Protein AF-A0A8H9K526-F1 (afdb_monomer)

Organism: Vibrio vulnificus (NCBI:txid672)

Sequence (131 aa):
MNNITSVAAFFREANGKQVQREAIGMVTLENWETHVEQTKKEVIETHGVSENDFSFDEFGNLTIGSSVLHKPVTKRIEVGLMEVASKRFWFTNNNPDGPNGGSDMSGLRVEDNKLIVECYGAGQFEYSIIH

Mean predicted aligned error: 10.58 Å

Foldseek 3Di:
DPDDFWPVSLCVQQAQAKKKKKKAQDDQPPPVVVVLVVVLVVCCVPPVDDPVQWDADPQRFIDGPPGGDGGGDDIDIFMFHWHDDPFKIWTDTPPPPDDTDMDGPPPWGDDPQWIWADDPRRMIMTIHGDD

pLDDT: mean 82.41, std 12.4, range [46.28, 95.81]

Nearest PDB structures (foldseek):
  2bol-assembly1_B  TM=2.534E-01  e=1.299E+00  Taenia saginata
  6m78-assembly1_A  TM=2.220E-01  e=9.289E+00  Sesbania mosaic virus

Secondary structure (DSSP, 8-state):
-----SHHHHHHHHTTEEEEEEEESS---TTHHHHHHHHHHHHHHHH---GGGEEE-TT--EEETTEEEE---S--EEEEEEEEETTEEEEEESSTTSPPEEEESTT-EEETTEEEEE-STT-EEEEEE--

Radius of gyration: 18.5 Å; Cα contacts (8 Å, |Δi|>4): 233; chains: 1; bounding box: 45×27×52 Å

Solvent-accessible surface area (backbone atoms only — not comparable to full-atom values): 7523 Å² total; per-residue (Å²): 132,83,87,43,81,38,56,70,55,46,50,69,70,35,45,82,32,58,29,36,39,33,40,40,63,45,69,40,56,95,49,50,68,60,50,52,53,50,48,52,50,52,47,31,75,74,69,70,55,59,80,84,52,53,48,66,51,100,77,56,24,39,24,47,85,93,43,78,78,45,68,65,41,68,70,51,77,45,52,20,42,28,42,72,53,100,62,35,39,39,39,44,39,70,49,87,90,46,80,62,51,66,48,65,63,74,92,56,42,48,56,97,58,20,44,39,41,82,48,82,80,78,9,30,40,39,33,36,75,67,130

Structure (mmCIF, N/CA/C/O backbone):
data_AF-A0A8H9K526-F1
#
_entry.id   AF-A0A8H9K526-F1
#
loop_
_atom_site.group_PDB
_atom_site.id
_atom_site.type_symbol
_atom_site.label_atom_id
_atom_site.label_alt_id
_atom_site.label_comp_id
_atom_site.label_asym_id
_atom_site.label_entity_id
_atom_site.label_seq_id
_atom_site.pdbx_PDB_ins_code
_atom_site.Cartn_x
_atom_site.Cartn_y
_atom_site.Cartn_z
_atom_site.occupancy
_atom_site.B_iso_or_equiv
_atom_site.auth_seq_id
_atom_site.auth_comp_id
_atom_site.auth_asym_id
_atom_site.auth_atom_id
_atom_site.pdbx_PDB_model_num
ATOM 1 N N . MET A 1 1 ? 2.391 -6.838 -24.345 1.00 60.16 1 MET A N 1
ATOM 2 C CA . MET A 1 1 ? 3.360 -6.440 -23.304 1.00 60.16 1 MET A CA 1
ATOM 3 C C . MET A 1 1 ? 4.593 -7.305 -23.458 1.00 60.16 1 MET A C 1
ATOM 5 O O . MET A 1 1 ? 4.438 -8.491 -23.735 1.00 60.16 1 MET A O 1
ATOM 9 N N . ASN A 1 2 ? 5.788 -6.725 -23.345 1.00 66.75 2 ASN A N 1
ATOM 10 C CA . ASN A 1 2 ? 7.003 -7.529 -23.227 1.00 66.75 2 ASN A CA 1
ATOM 11 C C . ASN A 1 2 ? 6.986 -8.216 -21.862 1.00 66.75 2 ASN A C 1
ATOM 13 O O . ASN A 1 2 ? 6.600 -7.596 -20.879 1.00 66.75 2 ASN A O 1
ATOM 17 N N . ASN A 1 3 ? 7.376 -9.487 -21.812 1.00 84.25 3 ASN A N 1
ATOM 18 C CA . ASN A 1 3 ? 7.388 -10.231 -20.561 1.00 84.25 3 ASN A CA 1
ATOM 19 C C . ASN A 1 3 ? 8.590 -9.769 -19.713 1.00 84.25 3 ASN A C 1
ATOM 21 O O . ASN A 1 3 ? 9.741 -10.012 -20.085 1.00 84.25 3 ASN A O 1
ATOM 25 N N . ILE A 1 4 ? 8.337 -9.073 -18.609 1.00 89.00 4 ILE A N 1
ATOM 26 C CA . ILE A 1 4 ? 9.341 -8.622 -17.646 1.00 89.00 4 ILE A CA 1
ATOM 27 C C . ILE A 1 4 ? 9.635 -9.787 -16.707 1.00 89.00 4 ILE A C 1
ATOM 29 O O . ILE A 1 4 ? 8.808 -10.178 -15.892 1.00 89.00 4 ILE A O 1
ATOM 33 N N . THR A 1 5 ? 10.837 -10.346 -16.822 1.00 87.62 5 THR A N 1
ATOM 34 C CA . THR A 1 5 ? 11.239 -11.567 -16.103 1.00 87.62 5 THR A CA 1
ATOM 35 C C . THR A 1 5 ? 12.312 -11.330 -15.041 1.00 87.62 5 THR A C 1
ATOM 37 O O . THR A 1 5 ? 12.791 -12.276 -14.423 1.00 87.62 5 THR A O 1
ATOM 40 N N . SER A 1 6 ? 12.732 -10.079 -14.819 1.00 93.31 6 SER A N 1
ATOM 41 C CA . SER A 1 6 ? 13.731 -9.747 -13.797 1.00 93.31 6 SER A CA 1
ATOM 42 C C . SER A 1 6 ? 13.518 -8.360 -13.197 1.00 93.31 6 SER A C 1
ATOM 44 O O . SER A 1 6 ? 13.056 -7.442 -13.875 1.00 93.31 6 SER A O 1
ATOM 46 N N . VAL A 1 7 ? 13.946 -8.190 -11.943 1.00 92.75 7 VAL A N 1
ATOM 47 C CA . VAL A 1 7 ? 13.917 -6.908 -11.215 1.00 92.75 7 VAL A CA 1
ATOM 48 C C . VAL A 1 7 ? 14.683 -5.815 -11.972 1.00 92.75 7 VAL A C 1
ATOM 50 O O . VAL A 1 7 ? 14.217 -4.685 -12.089 1.00 92.75 7 VAL A O 1
ATOM 53 N N . ALA A 1 8 ? 15.836 -6.153 -12.557 1.00 92.62 8 ALA A N 1
ATOM 54 C CA . ALA A 1 8 ? 16.631 -5.206 -13.338 1.00 92.62 8 ALA A CA 1
ATOM 55 C C . ALA A 1 8 ? 15.916 -4.745 -14.620 1.00 92.62 8 ALA A C 1
ATOM 57 O O . ALA A 1 8 ? 16.047 -3.584 -15.011 1.00 92.62 8 ALA A O 1
ATOM 58 N N . ALA A 1 9 ? 15.172 -5.639 -15.282 1.00 93.62 9 ALA A N 1
ATOM 59 C CA . ALA A 1 9 ? 14.357 -5.278 -16.439 1.00 93.62 9 ALA A CA 1
ATOM 60 C C . ALA A 1 9 ? 13.191 -4.371 -16.028 1.00 93.62 9 ALA A C 1
ATOM 62 O O . ALA A 1 9 ? 12.996 -3.335 -16.660 1.00 93.62 9 ALA A O 1
ATOM 63 N N . PHE A 1 10 ? 12.506 -4.703 -14.927 1.00 95.31 10 PHE A N 1
ATOM 64 C CA . PHE A 1 10 ? 11.430 -3.878 -14.381 1.00 95.31 10 PHE A CA 1
ATOM 65 C C . PHE A 1 10 ? 11.909 -2.449 -14.108 1.00 95.31 10 PHE A C 1
ATOM 67 O O . PHE A 1 10 ? 11.356 -1.493 -14.645 1.00 95.31 10 PHE A O 1
ATOM 74 N N . PHE A 1 11 ? 12.992 -2.287 -13.340 1.00 94.81 11 PHE A N 1
ATOM 75 C CA . PHE A 1 11 ? 13.502 -0.958 -12.999 1.00 94.81 11 PHE A CA 1
ATOM 76 C C . PHE A 1 11 ? 13.993 -0.169 -14.210 1.00 94.81 11 PHE A C 1
ATOM 78 O O . PHE A 1 11 ? 13.800 1.042 -14.259 1.00 94.81 11 PHE A O 1
ATOM 85 N N . ARG A 1 12 ? 14.591 -0.825 -15.211 1.00 93.50 12 ARG A N 1
ATOM 86 C CA . ARG A 1 12 ? 14.989 -0.150 -16.455 1.00 93.50 12 ARG A CA 1
ATOM 87 C C . ARG A 1 12 ? 13.787 0.441 -17.184 1.00 93.50 12 ARG A C 1
ATOM 89 O O . ARG A 1 12 ? 13.904 1.503 -17.786 1.00 93.50 12 ARG A O 1
ATOM 96 N N . GLU A 1 13 ? 12.659 -0.257 -17.153 1.00 93.81 13 GLU A N 1
ATOM 97 C CA . GLU A 1 13 ? 11.449 0.177 -17.836 1.00 93.81 13 GLU A CA 1
ATOM 98 C C . GLU A 1 13 ? 10.650 1.207 -17.032 1.00 93.81 13 GLU A C 1
ATOM 100 O O . GLU A 1 13 ? 10.102 2.130 -17.637 1.00 93.81 13 GLU A O 1
ATOM 105 N N . ALA A 1 14 ? 10.618 1.072 -15.705 1.00 94.00 14 ALA A N 1
ATOM 106 C CA . ALA A 1 14 ? 9.855 1.915 -14.789 1.00 94.00 14 ALA A CA 1
ATOM 107 C C . ALA A 1 14 ? 10.551 3.234 -14.410 1.00 94.00 14 ALA A C 1
ATOM 109 O O . ALA A 1 14 ? 9.872 4.189 -14.038 1.00 94.00 14 ALA A O 1
ATOM 110 N N . ASN A 1 15 ? 11.885 3.307 -14.480 1.00 95.56 15 ASN A N 1
ATOM 111 C CA . ASN A 1 15 ? 12.627 4.480 -14.017 1.00 95.56 15 ASN A CA 1
ATOM 112 C C . ASN A 1 15 ? 12.220 5.762 -14.761 1.00 95.56 15 ASN A C 1
ATOM 114 O O . ASN A 1 15 ? 12.301 5.831 -15.989 1.00 95.56 15 ASN A O 1
ATOM 118 N N . GLY A 1 16 ? 11.828 6.785 -14.002 1.00 93.69 16 GLY A N 1
ATOM 119 C CA . GLY A 1 16 ? 11.373 8.071 -14.522 1.00 93.69 16 GLY A CA 1
ATOM 120 C C . GLY A 1 16 ? 9.964 8.037 -15.118 1.00 93.69 16 GLY A C 1
ATOM 121 O O . GLY A 1 16 ? 9.587 8.976 -15.817 1.00 93.69 16 GLY A O 1
ATOM 122 N N . LYS A 1 17 ? 9.186 6.973 -14.877 1.00 94.38 17 LYS A N 1
ATOM 123 C CA . LYS A 1 17 ? 7.818 6.819 -15.388 1.00 94.38 17 LYS A CA 1
ATOM 124 C C . LYS A 1 17 ? 6.798 6.675 -14.271 1.00 94.38 17 LYS A C 1
ATOM 126 O O . LYS A 1 17 ? 7.127 6.362 -13.127 1.00 94.38 17 LYS A O 1
ATOM 131 N N . GLN A 1 18 ? 5.538 6.883 -14.645 1.00 94.88 18 GLN A N 1
ATOM 132 C CA . GLN A 1 18 ? 4.416 6.559 -13.783 1.00 94.88 18 GLN A CA 1
ATOM 133 C C . GLN A 1 18 ? 4.214 5.047 -13.712 1.00 94.88 18 GLN A C 1
ATOM 135 O O . GLN A 1 18 ? 4.200 4.347 -14.726 1.00 94.88 18 GLN A O 1
ATOM 140 N N . VAL A 1 19 ? 4.040 4.560 -12.491 1.00 95.00 19 VAL A N 1
ATOM 141 C CA . VAL A 1 19 ? 3.707 3.175 -12.182 1.00 95.00 19 VAL A CA 1
ATOM 142 C C . VAL A 1 19 ? 2.489 3.147 -11.274 1.00 95.00 19 VAL A C 1
ATOM 144 O O . VAL A 1 19 ? 2.235 4.083 -10.513 1.00 95.00 19 VAL A O 1
ATOM 147 N N . GLN A 1 20 ? 1.745 2.054 -11.349 1.00 94.44 20 GLN A N 1
ATOM 148 C CA . GLN A 1 20 ? 0.695 1.739 -10.399 1.00 94.44 20 GLN A CA 1
ATOM 149 C C . GLN A 1 20 ? 1.300 0.934 -9.248 1.00 94.44 20 GLN A C 1
ATOM 151 O O . GLN A 1 20 ? 2.008 -0.036 -9.502 1.00 94.44 20 GLN A O 1
ATOM 156 N N . ARG A 1 21 ? 1.003 1.299 -8.002 1.00 91.62 21 ARG A N 1
ATOM 157 C CA . ARG A 1 21 ? 1.323 0.536 -6.793 1.00 91.62 21 ARG A CA 1
ATOM 158 C C . ARG A 1 21 ? 0.036 0.015 -6.167 1.00 91.62 21 ARG A C 1
ATOM 160 O O . ARG A 1 21 ? -0.886 0.789 -5.939 1.00 91.62 21 ARG A O 1
ATOM 167 N N . GLU A 1 22 ? -0.014 -1.274 -5.863 1.00 88.12 22 GLU A N 1
ATOM 168 C CA . GLU A 1 22 ? -1.117 -1.916 -5.149 1.00 88.12 22 GLU A CA 1
ATOM 169 C C . GLU A 1 22 ? -0.627 -2.474 -3.807 1.00 88.12 22 GLU A C 1
ATOM 171 O O . GLU A 1 22 ? 0.383 -3.171 -3.758 1.00 88.12 22 GLU A O 1
ATOM 176 N N . ALA A 1 23 ? -1.327 -2.175 -2.711 1.00 81.31 23 ALA A N 1
ATOM 177 C CA . ALA A 1 23 ? -1.065 -2.778 -1.401 1.00 81.31 23 ALA A CA 1
ATOM 178 C C . ALA A 1 23 ? -1.903 -4.058 -1.210 1.00 81.31 23 ALA A C 1
ATOM 180 O O . ALA A 1 23 ? -3.127 -3.982 -1.086 1.00 81.31 23 ALA A O 1
ATOM 181 N N . ILE A 1 24 ? -1.259 -5.227 -1.152 1.00 76.81 24 ILE A N 1
ATOM 182 C CA . ILE A 1 24 ? -1.886 -6.554 -1.013 1.00 76.81 24 ILE A CA 1
ATOM 183 C C . ILE A 1 24 ? -1.543 -7.155 0.346 1.00 76.81 24 ILE A C 1
ATOM 185 O O . ILE A 1 24 ? -0.409 -7.041 0.792 1.00 76.81 24 ILE A O 1
ATOM 189 N N . GLY A 1 25 ? -2.500 -7.796 1.025 1.00 59.09 25 GLY A N 1
ATOM 190 C CA . GLY A 1 25 ? -2.244 -8.532 2.277 1.00 59.09 25 GLY A CA 1
ATOM 191 C C . GLY A 1 25 ? -1.765 -7.678 3.461 1.00 59.09 25 GLY A C 1
ATOM 192 O O . GLY A 1 25 ? -1.595 -8.186 4.561 1.00 59.09 25 GLY A O 1
ATOM 193 N N . MET A 1 26 ? -1.556 -6.374 3.265 1.00 62.72 26 MET A N 1
ATOM 194 C CA . MET A 1 26 ? -1.345 -5.416 4.343 1.00 62.72 26 MET A CA 1
ATOM 195 C C . MET A 1 26 ? -2.622 -5.340 5.176 1.00 62.72 26 MET A C 1
ATOM 197 O O . MET A 1 26 ? -3.703 -5.296 4.590 1.00 62.72 26 MET A O 1
ATOM 201 N N . VAL A 1 27 ? -2.479 -5.366 6.509 1.00 52.81 27 VAL A N 1
ATOM 202 C CA . VAL A 1 27 ? -3.546 -5.618 7.500 1.00 52.81 27 VAL A CA 1
ATOM 203 C C . VAL A 1 27 ? -4.828 -4.853 7.209 1.00 52.81 27 VAL A C 1
ATOM 205 O O . VAL A 1 27 ? -5.066 -3.752 7.688 1.00 52.81 27 VAL A O 1
ATOM 208 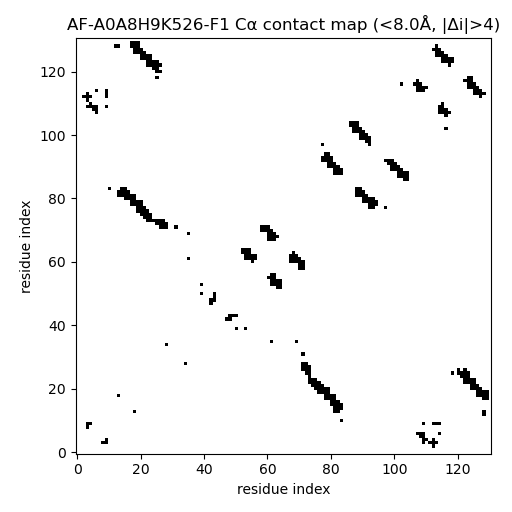N N . THR A 1 28 ? -5.673 -5.519 6.442 1.00 50.47 28 THR A N 1
ATOM 209 C CA . THR A 1 28 ? -7.118 -5.514 6.546 1.00 50.47 28 THR A CA 1
ATOM 210 C C . THR A 1 28 ? -7.375 -6.190 7.876 1.00 50.47 28 THR A C 1
ATOM 212 O O . THR A 1 28 ? -6.971 -7.336 8.059 1.00 50.47 28 THR A O 1
ATOM 215 N N . LEU A 1 29 ? -7.975 -5.513 8.849 1.00 57.16 29 LEU A N 1
ATOM 216 C CA . LEU A 1 29 ? -8.536 -6.269 9.963 1.00 57.16 29 LEU A CA 1
ATOM 217 C C . LEU A 1 29 ? -9.586 -7.182 9.317 1.00 57.16 29 LEU A C 1
ATOM 219 O O . LEU A 1 29 ? -10.529 -6.669 8.722 1.00 57.16 29 LEU A O 1
ATOM 223 N N . GLU A 1 30 ? -9.395 -8.506 9.348 1.00 46.28 30 GLU A N 1
ATOM 224 C CA . GLU A 1 30 ? -10.266 -9.496 8.675 1.00 46.28 30 GLU A CA 1
ATOM 225 C C . GLU A 1 30 ? -11.745 -9.373 9.075 1.00 46.28 30 GLU A C 1
ATOM 227 O O . GLU A 1 30 ? -12.617 -9.916 8.410 1.00 46.28 30 GLU A O 1
ATOM 232 N N . ASN A 1 31 ? -12.040 -8.590 10.111 1.00 65.12 31 ASN A N 1
ATOM 233 C CA . ASN A 1 31 ? -13.375 -8.182 10.502 1.00 65.12 31 ASN A CA 1
ATOM 234 C C . ASN A 1 31 ? -13.416 -6.668 10.7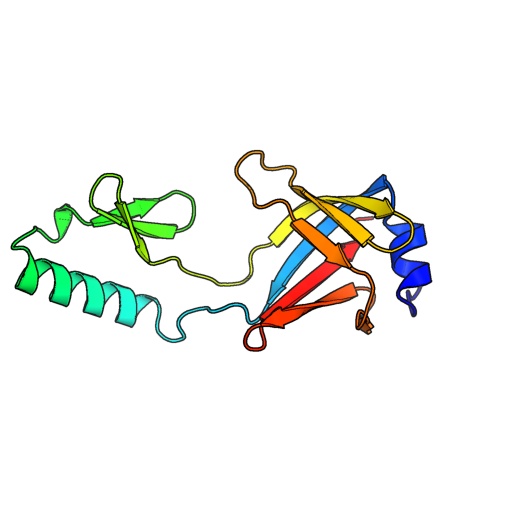52 1.00 65.12 31 ASN A C 1
ATOM 236 O O . ASN A 1 31 ? -13.766 -6.246 11.848 1.00 65.12 31 ASN A O 1
ATOM 240 N N . TRP A 1 32 ? -12.986 -5.844 9.787 1.00 73.94 32 TRP A N 1
ATOM 241 C CA . TRP A 1 32 ? -12.905 -4.382 9.933 1.00 73.94 32 TRP A CA 1
ATOM 242 C C . TRP A 1 32 ? -14.189 -3.790 10.514 1.00 73.94 32 TRP A C 1
ATOM 244 O O . TRP A 1 32 ? -14.129 -3.048 11.486 1.00 73.94 32 TRP A O 1
ATOM 254 N N . GLU A 1 33 ? -15.342 -4.197 9.985 1.00 76.62 33 GLU A N 1
ATOM 255 C CA . GLU A 1 33 ? -16.649 -3.787 10.499 1.00 76.62 33 GLU A CA 1
ATOM 256 C C . GLU A 1 33 ? -16.848 -4.226 11.955 1.00 76.62 33 GLU A C 1
ATOM 258 O O . GLU A 1 33 ? -17.166 -3.406 12.807 1.00 76.62 33 GLU A O 1
ATOM 263 N N . THR A 1 34 ? -16.574 -5.489 12.292 1.00 79.38 34 THR A N 1
ATOM 264 C CA . THR A 1 34 ? -16.664 -5.975 13.680 1.00 79.38 34 THR A CA 1
ATOM 265 C C . THR A 1 34 ? -15.701 -5.249 14.616 1.00 79.38 34 THR A C 1
ATOM 267 O O . THR A 1 34 ? -16.048 -5.000 15.764 1.00 79.38 34 THR A O 1
ATOM 270 N N . HIS A 1 35 ? -14.506 -4.893 14.147 1.00 78.44 35 HIS A N 1
ATOM 271 C CA . HIS A 1 35 ? -13.514 -4.181 14.943 1.00 78.44 35 HIS A CA 1
ATOM 272 C C . HIS A 1 35 ? -13.924 -2.726 15.159 1.00 78.44 35 HIS A C 1
ATOM 274 O O . HIS A 1 35 ? -13.830 -2.236 16.274 1.00 78.44 35 HIS A O 1
ATOM 280 N N . VAL A 1 36 ? -14.458 -2.063 14.129 1.00 83.62 36 VAL A N 1
ATOM 281 C CA . VAL A 1 36 ? -15.078 -0.738 14.252 1.00 83.62 36 VAL A CA 1
ATOM 282 C C . VAL A 1 36 ? -16.191 -0.768 15.297 1.00 83.62 36 VAL A C 1
ATOM 284 O O . VAL A 1 36 ? -16.194 0.066 16.199 1.00 83.62 36 VAL A O 1
ATOM 287 N N . GLU A 1 37 ? -17.108 -1.731 15.208 1.00 88.19 37 GLU A N 1
ATOM 288 C CA . GLU A 1 37 ? -18.240 -1.832 16.134 1.00 88.19 37 GLU A CA 1
ATOM 289 C C . GLU A 1 37 ? -17.796 -2.172 17.564 1.00 88.19 37 GLU A C 1
ATOM 291 O O . GLU A 1 37 ? -18.285 -1.579 18.528 1.00 88.19 37 GLU A O 1
ATOM 296 N N . GLN A 1 38 ? -16.816 -3.065 17.722 1.00 84.81 38 GLN A N 1
ATOM 297 C CA . GLN A 1 38 ? -16.234 -3.372 19.026 1.00 84.81 38 GLN A CA 1
ATOM 298 C C . GLN A 1 38 ? -15.539 -2.148 19.634 1.00 84.81 38 GLN A C 1
ATOM 300 O O . GLN A 1 38 ? -15.782 -1.831 20.797 1.00 84.81 38 GLN A O 1
ATOM 305 N N . THR A 1 39 ? -14.743 -1.416 18.854 1.00 85.12 39 THR A N 1
ATOM 306 C CA . THR A 1 39 ? -14.071 -0.204 19.330 1.00 85.12 39 THR A CA 1
ATOM 307 C C . THR A 1 39 ? -15.062 0.877 19.719 1.00 85.12 39 THR A C 1
ATOM 309 O O . THR A 1 39 ? -14.902 1.482 20.777 1.00 85.12 39 THR A O 1
ATOM 312 N N . LYS A 1 40 ? -16.094 1.132 18.902 1.00 89.38 40 LYS A N 1
ATOM 313 C CA . LYS A 1 40 ? -17.146 2.094 19.259 1.00 89.38 40 LYS A CA 1
ATOM 314 C C . LYS A 1 40 ? -17.736 1.748 20.620 1.00 89.38 40 LYS A C 1
ATOM 316 O O . LYS A 1 40 ? -17.792 2.608 21.494 1.00 89.38 40 LYS A O 1
ATOM 321 N N . LYS A 1 41 ? -18.103 0.477 20.821 1.00 91.62 41 LYS A N 1
ATOM 322 C CA . LYS A 1 41 ? -18.650 -0.013 22.086 1.00 91.62 41 LYS A CA 1
ATOM 323 C C . LYS A 1 41 ? -17.688 0.215 23.256 1.00 91.62 41 LYS A C 1
ATOM 325 O O . LYS A 1 41 ? -18.085 0.819 24.247 1.00 91.62 41 LYS A O 1
ATOM 330 N N . GLU A 1 42 ? -16.433 -0.209 23.132 1.00 87.50 42 GLU A N 1
ATOM 331 C CA . GLU A 1 42 ? -15.422 -0.064 24.189 1.00 87.50 42 GLU A CA 1
ATOM 332 C C . GLU A 1 42 ? -15.157 1.408 24.544 1.00 87.50 42 GLU A C 1
ATOM 334 O O . GLU A 1 42 ? -15.055 1.761 25.720 1.00 87.50 42 GLU A O 1
ATOM 339 N N . VAL A 1 43 ? -15.086 2.290 23.545 1.00 84.56 43 VAL A N 1
ATOM 340 C CA . VAL A 1 43 ? -14.830 3.724 23.741 1.00 84.56 43 VAL A CA 1
ATOM 341 C C . VAL A 1 43 ? -16.039 4.427 24.365 1.00 84.56 43 VAL A C 1
ATOM 343 O O . VAL A 1 43 ? -15.855 5.240 25.271 1.00 84.56 43 VAL A O 1
ATOM 346 N N . ILE A 1 44 ? -17.267 4.095 23.953 1.00 91.69 44 ILE A N 1
ATOM 347 C CA . ILE A 1 44 ? -18.499 4.593 24.590 1.00 91.69 44 ILE A CA 1
ATOM 348 C C . ILE A 1 44 ? -18.548 4.149 26.058 1.00 91.69 44 ILE A C 1
ATOM 350 O O . ILE A 1 44 ? -18.762 4.978 26.942 1.00 91.69 44 ILE A O 1
ATOM 354 N N . GLU A 1 45 ? -18.294 2.865 26.334 1.00 91.44 45 GLU A N 1
ATOM 355 C CA . GLU A 1 45 ? -18.307 2.306 27.694 1.00 91.44 45 GLU A CA 1
ATOM 356 C C . GLU A 1 45 ? -17.213 2.912 28.590 1.00 91.44 45 GLU A C 1
ATOM 358 O O . GLU A 1 45 ? -17.452 3.162 29.772 1.00 91.44 45 GLU A O 1
ATOM 363 N N . THR A 1 46 ? -16.029 3.188 28.037 1.00 87.75 46 THR A N 1
ATOM 364 C CA . THR A 1 46 ? -14.869 3.676 28.805 1.00 87.75 46 THR A CA 1
ATOM 365 C C . THR A 1 46 ? -14.866 5.194 28.988 1.00 87.75 46 THR A C 1
ATOM 367 O O . THR A 1 46 ? -14.470 5.691 30.043 1.00 87.75 46 THR A O 1
ATOM 370 N N . HIS A 1 47 ? -15.283 5.946 27.968 1.00 86.62 47 HIS A N 1
ATOM 371 C CA . HIS A 1 47 ? -15.127 7.403 27.918 1.00 86.62 47 HIS A CA 1
ATOM 372 C C . HIS A 1 47 ? -16.451 8.173 27.936 1.00 86.62 47 HIS A C 1
ATOM 374 O O . HIS A 1 47 ? -16.426 9.399 28.034 1.00 86.62 47 HIS A O 1
ATOM 380 N N . GLY A 1 48 ? -17.598 7.489 27.868 1.00 88.44 48 GLY A N 1
ATOM 381 C CA . GLY A 1 48 ? -18.919 8.120 27.934 1.00 88.44 48 GLY A CA 1
ATOM 382 C C . GLY A 1 48 ? -19.240 9.025 26.742 1.00 88.44 48 GLY A C 1
ATOM 383 O O . GLY A 1 48 ? -20.054 9.938 26.874 1.00 88.44 48 GLY A O 1
ATOM 384 N N . VAL A 1 49 ? -18.578 8.809 25.603 1.00 90.00 49 VAL A N 1
ATOM 385 C CA . VAL A 1 49 ? -18.847 9.527 24.347 1.00 90.00 49 VAL A CA 1
ATOM 386 C C . VAL A 1 49 ? -20.090 8.965 23.650 1.00 90.00 49 VAL A C 1
ATOM 388 O O . VAL A 1 49 ? -20.561 7.877 23.983 1.00 90.00 49 VAL A O 1
ATOM 391 N N . SER A 1 50 ? -20.637 9.705 22.689 1.00 90.94 50 SER A N 1
ATOM 392 C CA . SER A 1 50 ? -21.793 9.299 21.890 1.00 90.94 50 SER A CA 1
ATOM 393 C C . SER A 1 50 ? -21.367 8.557 20.625 1.00 90.94 50 SER A C 1
ATOM 395 O O . SER A 1 50 ? -20.317 8.825 20.048 1.00 90.94 50 SER A O 1
ATOM 397 N N . GLU A 1 51 ? -22.231 7.678 20.117 1.00 89.50 51 GLU A N 1
ATOM 398 C CA . GLU A 1 51 ? -22.023 7.035 18.814 1.00 89.50 51 GLU A CA 1
ATOM 399 C C . GLU A 1 51 ? -21.944 8.055 17.659 1.00 89.50 51 GLU A C 1
ATOM 401 O O . GLU A 1 51 ? -21.235 7.838 16.679 1.00 89.50 51 GLU A O 1
ATOM 406 N N . ASN A 1 52 ? -22.594 9.214 17.805 1.00 91.31 52 ASN A N 1
ATOM 407 C CA . ASN A 1 52 ? -22.535 10.301 16.822 1.00 91.31 52 ASN A CA 1
ATOM 408 C C . ASN A 1 52 ? -21.189 11.048 16.801 1.00 91.31 52 ASN A C 1
ATOM 410 O O . ASN A 1 52 ? -20.971 11.862 15.906 1.00 91.31 52 ASN A O 1
ATOM 414 N N . ASP A 1 53 ? -20.310 10.807 17.778 1.00 90.12 53 ASP A N 1
ATOM 415 C CA . ASP A 1 53 ? -18.987 11.439 17.833 1.00 90.12 53 ASP A CA 1
ATOM 416 C C . ASP A 1 53 ? -17.969 10.726 16.926 1.00 90.12 53 ASP A C 1
ATOM 418 O O . ASP A 1 53 ? -16.896 11.269 16.646 1.00 90.12 53 ASP A O 1
ATOM 422 N N . PHE A 1 54 ? -18.301 9.520 16.452 1.00 90.94 54 PHE A N 1
ATOM 423 C CA . PHE A 1 54 ? -17.466 8.751 15.538 1.00 90.94 54 PHE A CA 1
ATOM 424 C C . PHE A 1 54 ? -17.705 9.171 14.088 1.00 90.94 54 PHE A C 1
ATOM 426 O O . PHE A 1 54 ? -18.837 9.371 13.647 1.00 90.94 54 PHE A O 1
ATOM 433 N N . SER A 1 55 ? -16.633 9.239 13.310 1.00 89.94 55 SER A N 1
ATOM 434 C CA . SER A 1 55 ? -16.681 9.543 11.882 1.00 89.94 55 SER A CA 1
ATOM 435 C C . SER A 1 55 ? -15.682 8.696 11.101 1.00 89.94 55 SER A C 1
ATOM 437 O O . SER A 1 55 ? -14.865 7.980 11.683 1.00 89.94 55 SER A O 1
ATOM 439 N N . PHE A 1 56 ? -15.779 8.757 9.774 1.00 84.75 56 PHE A N 1
ATOM 440 C CA . PHE A 1 56 ? -14.756 8.235 8.880 1.00 84.75 56 PHE A CA 1
ATOM 441 C C . PHE A 1 56 ? -14.124 9.385 8.102 1.00 84.75 56 PHE A C 1
ATOM 443 O O . PHE A 1 56 ? -14.848 10.238 7.584 1.00 84.75 56 PHE A O 1
ATOM 450 N N . ASP A 1 57 ? -12.794 9.418 8.030 1.00 75.81 57 ASP A N 1
ATOM 451 C CA . ASP A 1 57 ? -12.084 10.381 7.184 1.00 75.81 57 ASP A CA 1
ATOM 452 C C . ASP A 1 57 ? -12.056 9.946 5.706 1.00 75.81 57 ASP A C 1
ATOM 454 O O . ASP A 1 57 ? -12.578 8.894 5.328 1.00 75.81 57 ASP A O 1
ATOM 458 N N . GLU A 1 58 ? -11.433 10.758 4.849 1.00 68.12 58 GLU A N 1
ATOM 459 C CA . GLU A 1 58 ? -11.324 10.491 3.406 1.00 68.12 58 GLU A CA 1
ATOM 460 C C . GLU A 1 58 ? -10.558 9.199 3.063 1.00 68.12 58 GLU A C 1
ATOM 462 O O . GLU A 1 58 ? -10.676 8.680 1.953 1.00 68.12 58 GLU A O 1
ATOM 467 N N . PHE A 1 59 ? -9.810 8.645 4.021 1.00 63.25 59 PHE A N 1
ATOM 468 C CA . PHE A 1 59 ? -9.075 7.390 3.891 1.00 63.25 59 PHE A CA 1
ATOM 469 C C . PHE A 1 59 ? -9.828 6.200 4.504 1.00 63.25 59 PHE A C 1
ATOM 471 O O . PHE A 1 59 ? -9.299 5.083 4.523 1.00 63.25 59 PHE A O 1
ATOM 478 N N . GLY A 1 60 ? -11.046 6.430 5.007 1.00 70.75 60 GLY A N 1
ATOM 479 C CA . GLY A 1 60 ? -11.884 5.441 5.677 1.00 70.75 60 GLY A CA 1
ATOM 480 C C . GLY A 1 60 ? -11.457 5.135 7.113 1.00 70.75 60 GLY A C 1
ATOM 481 O O . GLY A 1 60 ? -11.923 4.144 7.673 1.00 70.75 60 GLY A O 1
ATOM 482 N N . ASN A 1 61 ? -10.570 5.930 7.721 1.00 76.50 61 ASN A N 1
ATOM 483 C CA . ASN A 1 61 ? -10.137 5.716 9.102 1.00 76.50 61 ASN A CA 1
ATOM 484 C C . ASN A 1 61 ? -11.286 6.012 10.067 1.00 76.50 61 ASN A C 1
ATOM 486 O O . ASN A 1 61 ? -11.942 7.035 9.916 1.00 76.50 61 ASN A O 1
ATOM 490 N N . LEU A 1 62 ? -11.491 5.172 11.084 1.00 83.56 62 LEU A N 1
ATOM 491 C CA . LEU A 1 62 ? -12.419 5.484 12.172 1.00 83.56 62 LEU A CA 1
ATOM 492 C C . LEU A 1 62 ? -11.803 6.582 13.049 1.00 83.56 62 LEU A C 1
ATOM 494 O O . LEU A 1 62 ? -10.706 6.395 13.586 1.00 83.56 62 LEU A O 1
ATOM 498 N N . THR A 1 63 ? -12.508 7.696 13.223 1.00 80.56 63 THR A N 1
ATOM 499 C CA . THR A 1 63 ? -12.051 8.879 13.964 1.00 80.56 63 THR A CA 1
ATOM 500 C C . THR A 1 63 ? -13.040 9.311 15.046 1.00 80.56 63 THR A C 1
ATOM 502 O O . THR A 1 63 ? -14.228 9.018 14.952 1.00 80.56 63 THR A O 1
ATOM 505 N N . ILE A 1 64 ? -12.550 10.044 16.052 1.00 85.44 64 ILE A N 1
ATOM 506 C CA . ILE A 1 64 ? -13.355 10.829 17.002 1.00 85.44 64 ILE A CA 1
ATOM 507 C C . ILE A 1 64 ? -12.793 12.253 17.062 1.00 85.44 64 ILE A C 1
ATOM 509 O O . ILE A 1 64 ? -11.633 12.474 17.430 1.00 85.44 64 ILE A O 1
ATOM 513 N N . GLY A 1 65 ? -13.580 13.238 16.626 1.00 82.62 65 GLY A N 1
ATOM 514 C CA . GLY A 1 65 ? -13.063 14.589 16.385 1.00 82.62 65 GLY A CA 1
ATOM 515 C C . GLY A 1 65 ? -11.869 14.573 15.416 1.00 82.62 65 GLY A C 1
ATOM 516 O O . GLY A 1 65 ? -12.003 14.151 14.273 1.00 82.62 65 GLY A O 1
ATOM 517 N N . SER A 1 66 ? -10.695 15.018 15.874 1.00 76.12 66 SER A N 1
ATOM 518 C CA . SER A 1 66 ? -9.438 15.014 15.101 1.00 76.12 66 SER A CA 1
ATOM 519 C C . SER A 1 66 ? -8.547 13.787 15.344 1.00 76.12 66 SER A C 1
ATOM 521 O O . SER A 1 66 ? -7.452 13.703 14.788 1.00 76.12 66 SER A O 1
ATOM 523 N N . SER A 1 67 ? -8.972 12.853 16.199 1.00 71.06 67 SER A N 1
ATOM 524 C CA . SER A 1 67 ? -8.163 11.703 16.614 1.00 71.06 67 SER A CA 1
ATOM 525 C C . SER A 1 67 ? -8.507 10.463 15.794 1.00 71.06 67 SER A C 1
ATOM 527 O O . SER A 1 67 ? -9.679 10.128 15.638 1.00 71.06 67 SER A O 1
ATOM 529 N N . VAL A 1 68 ? -7.485 9.755 15.306 1.00 71.00 68 VAL A N 1
ATOM 530 C CA . VAL A 1 68 ? -7.635 8.493 14.562 1.00 71.00 68 VAL A CA 1
ATOM 531 C C . VAL A 1 68 ? -7.622 7.316 15.533 1.00 71.00 68 VAL A C 1
ATOM 533 O O . VAL A 1 68 ? -6.634 7.115 16.236 1.00 71.00 68 VAL A O 1
ATOM 536 N N . LEU A 1 69 ? -8.701 6.532 15.543 1.00 69.19 69 LEU A N 1
ATOM 537 C CA . LEU A 1 69 ? -8.854 5.336 16.376 1.00 69.19 69 LEU A CA 1
ATOM 538 C C . LEU A 1 69 ? -8.376 4.083 15.637 1.00 69.19 69 LEU A C 1
ATOM 540 O O . LEU A 1 69 ? -7.581 3.317 16.175 1.00 69.19 69 LEU A O 1
ATOM 544 N N . HIS A 1 70 ? -8.797 3.898 14.382 1.00 65.81 70 HIS A N 1
ATOM 545 C CA . HIS A 1 70 ? -8.371 2.767 13.554 1.00 65.81 70 HIS A CA 1
ATOM 546 C C . HIS A 1 70 ? -8.237 3.143 12.079 1.00 65.81 70 HIS A C 1
ATOM 548 O O . HIS A 1 70 ? -8.876 4.079 11.608 1.00 65.81 70 HIS A O 1
ATOM 554 N N . LYS A 1 71 ? -7.454 2.363 11.328 1.00 63.69 71 LYS A N 1
ATOM 555 C CA . LYS A 1 71 ? -7.276 2.514 9.879 1.00 63.69 71 LYS A CA 1
ATOM 556 C C . LYS A 1 71 ? -7.750 1.245 9.165 1.00 63.69 71 LYS A C 1
ATOM 558 O O . LYS A 1 71 ? -7.245 0.177 9.518 1.00 63.69 71 LYS A O 1
ATOM 563 N N . PRO A 1 72 ? -8.654 1.314 8.173 1.00 59.88 72 PRO A N 1
ATOM 564 C CA . PRO A 1 72 ? -8.913 0.173 7.322 1.00 59.88 72 PRO A CA 1
ATOM 565 C C . PRO A 1 72 ? -7.699 -0.029 6.427 1.00 59.88 72 PRO A C 1
ATOM 567 O O . PRO A 1 72 ? -7.073 0.924 5.945 1.00 59.88 72 PRO A O 1
ATOM 570 N N . VAL A 1 73 ? -7.418 -1.278 6.105 1.00 59.38 73 VAL A N 1
ATOM 571 C CA . VAL A 1 73 ? -6.763 -1.563 4.832 1.00 59.38 73 VAL A CA 1
ATOM 572 C C . VAL A 1 73 ? -7.755 -2.344 3.995 1.00 59.38 73 VAL A C 1
ATOM 574 O O . VAL A 1 73 ? -8.615 -3.028 4.531 1.00 59.38 73 VAL A O 1
ATOM 577 N N . THR A 1 74 ? -7.677 -2.183 2.682 1.00 52.69 74 THR A N 1
ATOM 578 C CA . THR A 1 74 ? -7.866 -3.197 1.632 1.00 52.69 74 THR A CA 1
ATOM 579 C C . THR A 1 74 ? -7.360 -2.535 0.351 1.00 52.69 74 THR A C 1
ATOM 581 O O . THR A 1 74 ? -7.651 -1.361 0.142 1.00 52.69 74 THR A O 1
ATOM 584 N N . LYS A 1 75 ? -6.570 -3.251 -0.465 1.00 56.03 75 LYS A N 1
ATOM 585 C CA . LYS A 1 75 ? -6.201 -2.911 -1.857 1.00 56.03 75 LYS A CA 1
ATOM 586 C C . LYS A 1 75 ? -6.208 -1.417 -2.203 1.00 56.03 75 LYS A C 1
ATOM 588 O O . LYS A 1 75 ? -7.085 -0.927 -2.912 1.00 56.03 75 LYS A O 1
ATOM 593 N N . ARG A 1 76 ? -5.206 -0.683 -1.719 1.00 72.56 76 ARG A N 1
ATOM 594 C CA . ARG A 1 76 ? -4.974 0.691 -2.183 1.00 72.56 76 ARG A CA 1
ATOM 595 C C . ARG A 1 76 ? -4.265 0.623 -3.521 1.00 72.56 76 ARG A C 1
ATOM 597 O O . ARG A 1 76 ? -3.164 0.084 -3.574 1.00 72.56 76 ARG A O 1
ATOM 604 N N . ILE A 1 77 ? -4.908 1.135 -4.566 1.00 82.38 77 ILE A N 1
ATOM 605 C CA . ILE A 1 77 ? -4.296 1.348 -5.875 1.00 82.38 77 ILE A CA 1
ATOM 606 C C . ILE A 1 77 ? -3.872 2.811 -5.948 1.00 82.38 77 ILE A C 1
ATOM 608 O O . ILE A 1 77 ? -4.691 3.716 -5.811 1.00 82.38 77 ILE A O 1
ATOM 612 N N . GLU A 1 78 ? -2.585 3.036 -6.159 1.00 85.81 78 GLU A N 1
ATOM 613 C CA . GLU A 1 78 ? -1.960 4.352 -6.194 1.00 85.81 78 GLU A CA 1
ATOM 614 C C . GLU A 1 78 ? -1.177 4.502 -7.492 1.00 85.81 78 GLU A C 1
ATOM 616 O O . GLU A 1 78 ? -0.624 3.531 -8.003 1.00 85.81 78 GLU A O 1
ATOM 621 N N . VAL A 1 79 ? -1.096 5.719 -8.023 1.00 91.31 79 VAL A N 1
ATOM 622 C CA . VAL A 1 79 ? -0.289 6.020 -9.209 1.00 91.31 79 VAL A CA 1
ATOM 623 C C . VAL A 1 79 ? 0.751 7.055 -8.830 1.00 91.31 79 VAL A C 1
ATOM 625 O O . VAL A 1 79 ? 0.437 8.046 -8.172 1.00 91.31 79 VAL A O 1
ATOM 628 N N . GLY A 1 80 ? 1.993 6.827 -9.237 1.00 93.06 80 GLY A N 1
ATOM 629 C CA . GLY A 1 80 ? 3.097 7.696 -8.863 1.00 93.06 80 GLY A CA 1
ATOM 630 C C . GLY A 1 80 ? 4.333 7.500 -9.720 1.00 93.06 80 GLY A C 1
ATOM 631 O O . GLY A 1 80 ? 4.434 6.539 -10.482 1.00 93.06 80 GLY A O 1
ATOM 632 N N . LEU A 1 81 ? 5.272 8.433 -9.600 1.00 95.25 81 LEU A N 1
ATOM 633 C CA . LEU A 1 81 ? 6.571 8.380 -10.261 1.00 95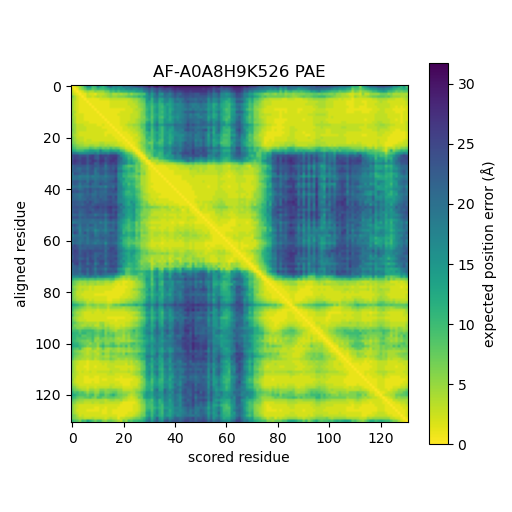.25 81 LEU A CA 1
ATOM 634 C C . LEU A 1 81 ? 7.476 7.367 -9.554 1.00 95.25 81 LEU A C 1
ATOM 636 O O . LEU A 1 81 ? 7.625 7.430 -8.334 1.00 95.25 81 LEU A O 1
ATOM 640 N N . MET A 1 82 ? 8.117 6.479 -10.317 1.00 95.75 82 MET A N 1
ATOM 641 C CA . MET A 1 82 ? 9.190 5.626 -9.806 1.00 95.75 82 MET A CA 1
ATOM 642 C C . MET A 1 82 ? 10.564 6.156 -10.220 1.00 95.75 82 MET A C 1
ATOM 644 O O . MET A 1 82 ? 10.847 6.320 -11.405 1.00 95.75 82 MET A O 1
ATOM 648 N N . GLU A 1 83 ? 11.447 6.346 -9.246 1.00 95.38 83 GLU A N 1
ATOM 649 C CA . GLU A 1 83 ? 12.834 6.762 -9.455 1.00 95.38 83 GLU A CA 1
ATOM 650 C C . GLU A 1 83 ? 13.793 5.703 -8.919 1.00 95.38 83 GLU A C 1
ATOM 652 O O . GLU A 1 83 ? 13.654 5.214 -7.799 1.00 95.38 83 GLU A O 1
ATOM 657 N N . VAL A 1 84 ? 14.782 5.332 -9.725 1.00 92.62 84 VAL A N 1
ATOM 658 C CA . VAL A 1 84 ? 15.690 4.219 -9.443 1.00 92.62 84 VAL A CA 1
ATOM 659 C C . VAL A 1 84 ? 17.101 4.759 -9.219 1.00 92.62 84 VAL A C 1
ATOM 661 O O . VAL A 1 84 ? 17.706 5.352 -10.109 1.00 92.62 84 VAL A O 1
ATOM 664 N N . ALA A 1 85 ? 17.655 4.503 -8.036 1.00 87.12 85 ALA A N 1
ATOM 665 C CA . ALA A 1 85 ? 19.040 4.779 -7.672 1.00 87.12 85 ALA A CA 1
ATOM 666 C C . ALA A 1 85 ? 19.812 3.466 -7.449 1.00 87.12 85 ALA A C 1
ATOM 668 O O . ALA A 1 85 ? 19.230 2.395 -7.309 1.00 87.12 85 ALA A O 1
ATOM 669 N N . SER A 1 86 ? 21.146 3.534 -7.378 1.00 84.25 86 SER A N 1
ATOM 670 C CA . SER A 1 86 ? 22.037 2.358 -7.444 1.00 84.25 86 SER A CA 1
ATOM 671 C C . SER A 1 86 ? 21.657 1.154 -6.561 1.00 84.25 86 SER A C 1
ATOM 673 O O . SER A 1 86 ? 21.937 0.027 -6.960 1.00 84.25 86 SER A O 1
ATOM 675 N N . LYS A 1 87 ? 21.064 1.357 -5.376 1.00 87.50 87 LYS A N 1
ATOM 676 C CA . LYS A 1 87 ? 20.662 0.269 -4.457 1.00 87.50 87 LYS A CA 1
ATOM 677 C C . LYS A 1 87 ? 19.225 0.382 -3.942 1.00 87.50 87 LYS A C 1
ATOM 679 O O . LYS A 1 87 ? 18.822 -0.399 -3.083 1.00 87.50 87 LYS A O 1
ATOM 684 N N . ARG A 1 88 ? 18.491 1.404 -4.377 1.00 90.44 88 ARG A N 1
ATOM 685 C CA . ARG A 1 88 ? 17.196 1.796 -3.810 1.00 90.44 88 ARG A CA 1
ATOM 686 C C . ARG A 1 88 ? 16.321 2.380 -4.895 1.00 90.44 88 ARG A C 1
ATOM 688 O O . ARG A 1 88 ? 16.841 2.994 -5.821 1.00 90.44 88 ARG A O 1
ATOM 695 N N . PHE A 1 89 ? 15.018 2.248 -4.746 1.00 93.62 89 PHE A N 1
ATOM 696 C CA . PHE A 1 89 ? 14.073 2.999 -5.557 1.00 93.62 89 PHE A CA 1
ATOM 697 C C . PHE A 1 89 ? 13.164 3.833 -4.656 1.00 93.62 89 PHE A C 1
ATOM 699 O O . PHE A 1 89 ? 13.043 3.572 -3.455 1.00 93.62 89 PHE A O 1
ATOM 706 N N . TRP A 1 90 ? 12.554 4.848 -5.250 1.00 93.81 90 TRP A N 1
ATOM 707 C CA . TRP A 1 90 ? 11.589 5.729 -4.621 1.00 93.81 90 TRP A CA 1
ATOM 708 C C . TRP A 1 90 ? 10.303 5.752 -5.442 1.00 93.81 90 TRP A C 1
ATOM 710 O O . TRP A 1 90 ? 10.348 5.729 -6.6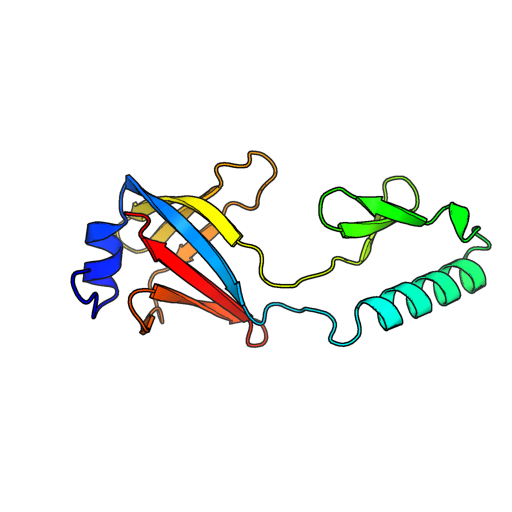70 1.00 93.81 90 TRP A O 1
ATOM 720 N N . PHE A 1 91 ? 9.167 5.775 -4.757 1.00 93.31 91 PHE A N 1
ATOM 721 C CA . PHE A 1 91 ? 7.842 5.969 -5.321 1.00 93.31 91 PHE A CA 1
ATOM 722 C C . PHE A 1 91 ? 7.246 7.253 -4.745 1.00 93.31 91 PHE A C 1
ATOM 724 O O . PHE A 1 91 ? 7.048 7.360 -3.528 1.00 93.31 91 PHE A O 1
ATOM 731 N N . THR A 1 92 ? 6.940 8.196 -5.631 1.00 92.25 92 THR A N 1
ATOM 732 C CA . THR A 1 92 ? 6.284 9.464 -5.300 1.00 92.25 92 THR A CA 1
ATOM 733 C C . THR A 1 92 ? 4.854 9.434 -5.817 1.00 92.25 92 THR A C 1
ATOM 735 O O . THR A 1 92 ? 4.637 9.444 -7.027 1.00 92.25 92 THR A O 1
ATOM 738 N N . ASN A 1 93 ? 3.884 9.379 -4.908 1.00 86.56 93 ASN A N 1
ATOM 739 C CA . ASN A 1 93 ? 2.461 9.346 -5.214 1.00 86.56 93 ASN A CA 1
ATOM 740 C C . ASN A 1 93 ? 2.023 10.658 -5.886 1.00 86.56 93 ASN A C 1
ATOM 742 O O . ASN A 1 93 ? 2.453 11.742 -5.494 1.00 86.56 93 ASN A O 1
ATOM 746 N N . ASN A 1 94 ? 1.157 10.563 -6.895 1.00 86.69 94 ASN A N 1
ATOM 747 C CA . ASN A 1 94 ? 0.557 11.735 -7.531 1.00 86.69 94 ASN A CA 1
ATOM 748 C C . ASN A 1 94 ? -0.449 12.443 -6.610 1.00 86.69 94 ASN A C 1
ATOM 750 O O . ASN A 1 94 ? -0.678 13.640 -6.770 1.00 86.69 94 ASN A O 1
ATOM 754 N N . ASN A 1 95 ? -1.067 11.711 -5.677 1.00 76.69 95 ASN A N 1
ATOM 755 C CA . ASN A 1 95 ? -1.853 12.311 -4.609 1.00 76.69 95 ASN A CA 1
ATOM 756 C C . ASN A 1 95 ? -0.884 12.925 -3.578 1.00 76.69 95 ASN A C 1
ATOM 758 O O . ASN A 1 95 ? -0.127 12.159 -2.973 1.00 76.69 95 ASN A O 1
ATOM 762 N N . PRO A 1 96 ? -0.892 14.256 -3.359 1.00 69.00 96 PRO A N 1
ATOM 763 C CA . PRO A 1 96 ? 0.005 14.912 -2.404 1.00 69.00 96 PRO A CA 1
ATOM 764 C C . PRO A 1 96 ? -0.185 14.426 -0.961 1.00 69.00 96 PRO A C 1
ATOM 766 O O . PRO A 1 96 ? 0.775 14.438 -0.193 1.00 69.00 96 PRO A O 1
ATOM 769 N N . ASP A 1 97 ? -1.380 13.941 -0.624 1.00 63.69 97 ASP A N 1
ATOM 770 C CA . ASP A 1 97 ? -1.705 13.373 0.688 1.00 63.69 97 ASP A CA 1
ATOM 771 C C . ASP A 1 97 ? -1.526 11.841 0.719 1.00 63.69 97 ASP A C 1
ATOM 773 O O . ASP A 1 97 ? -1.681 11.183 1.751 1.00 63.69 97 ASP A O 1
ATOM 777 N N . GLY A 1 98 ? -1.179 11.248 -0.427 1.00 61.59 98 GLY A N 1
ATOM 778 C CA . GLY A 1 98 ? -0.909 9.828 -0.574 1.00 61.59 98 GLY A CA 1
ATOM 779 C C . GLY A 1 98 ? 0.469 9.431 -0.032 1.00 61.59 98 GLY A C 1
ATOM 780 O O . GLY A 1 98 ? 1.409 10.229 -0.011 1.00 61.59 98 GLY A O 1
ATOM 781 N N . PRO A 1 99 ? 0.648 8.169 0.389 1.00 67.06 99 PRO A N 1
ATO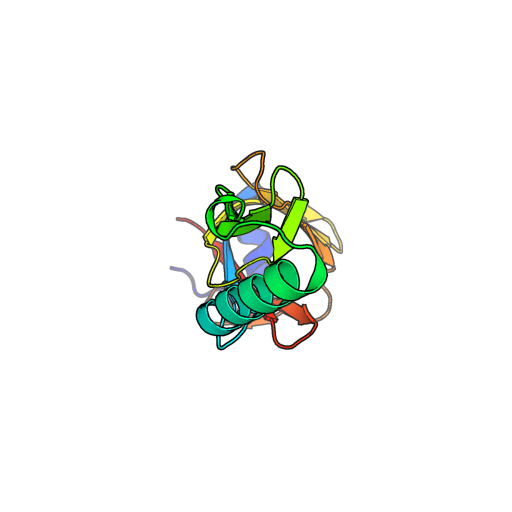M 782 C CA . PRO A 1 99 ? 1.915 7.730 0.950 1.00 67.06 99 PRO A CA 1
ATOM 783 C C . PRO A 1 99 ? 3.009 7.685 -0.123 1.00 67.06 99 PRO A C 1
ATOM 785 O O . PRO A 1 99 ? 2.888 6.995 -1.135 1.00 67.06 99 PRO A O 1
ATOM 788 N N . ASN A 1 100 ? 4.126 8.356 0.138 1.00 77.44 100 ASN A N 1
ATOM 789 C CA . ASN A 1 100 ? 5.381 8.158 -0.587 1.00 77.44 100 ASN A CA 1
ATOM 790 C C . ASN A 1 100 ? 6.182 7.032 0.071 1.00 77.44 100 ASN A C 1
ATOM 792 O O . ASN A 1 100 ? 5.988 6.732 1.251 1.00 77.44 100 ASN A O 1
ATOM 796 N N . GLY A 1 101 ? 7.090 6.393 -0.660 1.00 79.31 101 GLY A N 1
ATOM 797 C CA . GLY A 1 101 ? 7.901 5.344 -0.052 1.00 79.31 101 GLY A CA 1
ATOM 798 C C . GLY A 1 101 ? 9.101 4.933 -0.876 1.00 79.31 101 GLY A C 1
ATOM 799 O O . GLY A 1 101 ? 9.092 5.022 -2.098 1.00 79.31 101 GLY A O 1
ATOM 800 N N . GLY A 1 102 ? 10.123 4.442 -0.187 1.00 83.25 102 GLY A N 1
ATOM 801 C CA . GLY A 1 102 ? 11.305 3.868 -0.806 1.00 83.25 102 GLY A CA 1
ATOM 802 C C . GLY A 1 102 ? 11.640 2.528 -0.192 1.00 83.25 102 GLY A C 1
ATOM 803 O O . GLY A 1 102 ? 11.373 2.282 0.985 1.00 83.25 102 GLY A O 1
ATOM 804 N N . SER A 1 103 ? 12.263 1.677 -0.992 1.00 84.56 103 SER A N 1
ATOM 805 C CA . SER A 1 103 ? 12.766 0.387 -0.534 1.00 84.56 103 SER A CA 1
ATOM 806 C C . SER A 1 103 ? 14.147 0.144 -1.120 1.00 84.56 103 SER A C 1
ATOM 808 O O . SER A 1 103 ? 14.502 0.653 -2.192 1.00 84.56 103 SER A O 1
ATOM 810 N N . ASP A 1 104 ? 14.965 -0.603 -0.386 1.00 89.00 104 ASP A N 1
ATOM 811 C CA . ASP A 1 104 ? 16.163 -1.176 -0.974 1.00 89.00 104 ASP A CA 1
ATOM 812 C C . ASP A 1 104 ? 15.794 -2.302 -1.947 1.00 89.00 104 ASP A C 1
ATOM 814 O O . ASP A 1 104 ? 14.683 -2.828 -1.945 1.00 89.00 104 ASP A O 1
ATOM 818 N N . MET A 1 105 ? 16.723 -2.615 -2.844 1.00 86.19 105 MET A N 1
ATOM 819 C CA . MET A 1 105 ? 16.484 -3.599 -3.899 1.00 86.19 105 MET A CA 1
ATOM 820 C C . MET A 1 105 ? 16.769 -5.043 -3.474 1.00 86.19 105 MET A C 1
ATOM 822 O O . MET A 1 105 ? 16.762 -5.935 -4.324 1.00 86.19 105 MET A O 1
ATOM 826 N N . SER A 1 106 ? 17.077 -5.295 -2.199 1.00 81.50 106 SER A N 1
ATOM 827 C CA . SER A 1 106 ? 17.378 -6.648 -1.738 1.00 81.50 106 SER A CA 1
ATOM 828 C C . SER A 1 106 ? 16.093 -7.450 -1.532 1.00 81.50 106 SER A C 1
ATOM 830 O O . SER A 1 106 ? 15.076 -6.923 -1.094 1.00 81.50 106 SER A O 1
ATOM 832 N N . GLY A 1 107 ? 16.113 -8.728 -1.918 1.00 82.88 107 GLY A N 1
ATOM 833 C CA . GLY A 1 107 ? 14.960 -9.623 -1.756 1.00 82.88 107 GLY A CA 1
ATOM 834 C C . GLY A 1 107 ? 13.762 -9.332 -2.670 1.00 82.88 107 GLY A C 1
ATOM 835 O O . GLY A 1 107 ? 12.754 -10.025 -2.570 1.00 82.88 107 GLY A O 1
ATOM 836 N N . LEU A 1 108 ? 13.859 -8.353 -3.577 1.00 92.88 108 LEU A N 1
ATOM 837 C CA . LEU A 1 108 ? 12.796 -8.067 -4.537 1.00 92.88 108 LEU A CA 1
ATOM 838 C C . LEU A 1 108 ? 12.682 -9.173 -5.585 1.00 92.88 108 LEU A C 1
ATOM 840 O O . LEU A 1 108 ? 13.678 -9.776 -5.995 1.00 92.88 108 LEU A O 1
ATOM 844 N N . ARG A 1 109 ? 11.465 -9.377 -6.085 1.00 94.75 109 ARG A N 1
ATOM 845 C CA . ARG A 1 109 ? 11.182 -10.332 -7.160 1.00 94.75 109 ARG A CA 1
ATOM 846 C C . ARG A 1 109 ? 10.213 -9.747 -8.174 1.00 94.75 109 ARG A C 1
ATOM 848 O O . ARG A 1 109 ? 9.584 -8.722 -7.924 1.00 94.75 109 ARG A O 1
ATOM 855 N N . VAL A 1 110 ? 10.127 -10.396 -9.330 1.00 95.00 110 VAL A N 1
ATOM 856 C CA . VAL A 1 110 ? 9.125 -10.079 -10.346 1.00 95.00 110 VAL A CA 1
ATOM 857 C 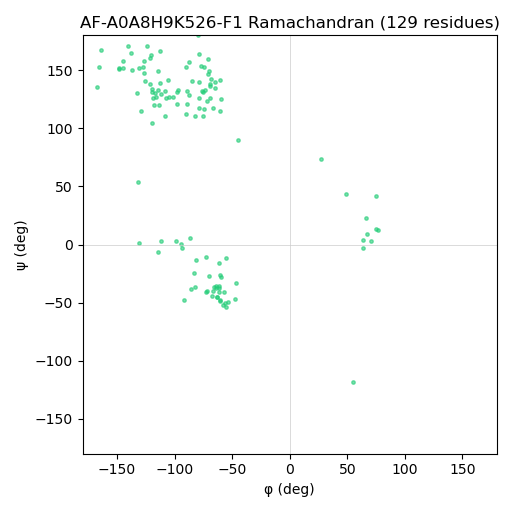C . VAL A 1 110 ? 8.212 -11.279 -10.523 1.00 95.00 110 VAL A C 1
ATOM 859 O O . VAL A 1 110 ? 8.695 -12.382 -10.765 1.00 95.00 110 VAL A O 1
ATOM 862 N N . GLU A 1 111 ? 6.910 -11.042 -10.413 1.00 93.44 111 GLU A N 1
ATOM 863 C CA . GLU A 1 111 ? 5.847 -12.029 -10.606 1.00 93.44 111 GLU A CA 1
ATOM 864 C C . GLU A 1 111 ? 4.793 -11.406 -11.518 1.00 93.44 111 GLU A C 1
ATOM 866 O O . GLU A 1 111 ? 4.407 -10.259 -11.314 1.00 93.44 111 GLU A O 1
ATOM 871 N N . ASP A 1 112 ? 4.379 -12.116 -12.568 1.00 91.06 112 ASP A N 1
ATOM 872 C CA . ASP A 1 112 ? 3.346 -11.657 -13.508 1.00 91.06 112 A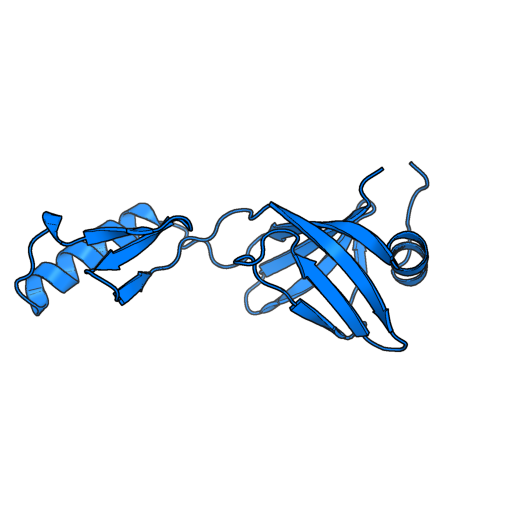SP A CA 1
ATOM 873 C C . ASP A 1 112 ? 3.549 -10.222 -14.045 1.00 91.06 112 ASP A C 1
ATOM 875 O O . ASP A 1 112 ? 2.607 -9.442 -14.164 1.00 91.06 112 ASP A O 1
ATOM 879 N N . ASN A 1 113 ? 4.791 -9.874 -14.410 1.00 92.25 113 ASN A N 1
ATOM 880 C CA . ASN A 1 113 ? 5.221 -8.535 -14.860 1.00 92.25 113 ASN A CA 1
ATOM 881 C C . ASN A 1 113 ? 5.176 -7.427 -13.795 1.00 92.25 113 ASN A C 1
ATOM 883 O O . ASN A 1 113 ? 5.399 -6.258 -14.117 1.00 92.25 113 ASN A O 1
ATOM 887 N N . LYS A 1 114 ? 4.933 -7.775 -12.532 1.00 94.50 114 LYS A N 1
ATOM 888 C CA . LYS A 1 114 ? 4.903 -6.839 -11.412 1.00 94.50 114 LYS A CA 1
ATOM 889 C C . LYS A 1 114 ? 6.149 -6.971 -10.559 1.00 94.50 114 LYS A C 1
ATOM 891 O O . LYS A 1 114 ? 6.619 -8.077 -10.306 1.00 94.50 114 LYS A O 1
ATOM 896 N N . LEU A 1 115 ? 6.669 -5.851 -10.073 1.00 95.81 115 LEU A N 1
ATOM 897 C CA . LEU A 1 115 ? 7.675 -5.870 -9.016 1.00 95.81 115 LEU A CA 1
ATOM 898 C C . LEU A 1 115 ? 6.976 -6.103 -7.680 1.00 95.81 115 LEU A C 1
ATOM 900 O O . LEU A 1 115 ? 6.078 -5.343 -7.318 1.00 95.81 115 LEU A O 1
ATOM 904 N N . ILE A 1 116 ? 7.422 -7.116 -6.947 1.00 93.94 116 ILE A N 1
ATOM 905 C CA . ILE A 1 116 ? 6.880 -7.461 -5.639 1.00 93.94 116 ILE A CA 1
ATOM 906 C C . ILE A 1 116 ? 7.858 -7.027 -4.554 1.00 93.94 116 ILE A C 1
ATOM 908 O O . ILE A 1 116 ? 9.043 -7.374 -4.586 1.00 93.94 116 ILE A O 1
ATOM 912 N N . VAL A 1 117 ? 7.338 -6.267 -3.595 1.00 91.12 117 VAL A N 1
ATOM 913 C CA . VAL A 1 117 ? 8.061 -5.783 -2.420 1.00 91.12 117 VAL A CA 1
ATOM 914 C C . VAL A 1 117 ? 7.359 -6.322 -1.183 1.00 91.12 117 VAL A C 1
ATOM 916 O O . VAL A 1 117 ? 6.285 -5.844 -0.814 1.00 91.12 117 VAL A O 1
ATOM 919 N N . GLU A 1 118 ? 7.958 -7.325 -0.548 1.00 84.81 118 GLU A N 1
ATOM 920 C CA . GLU A 1 118 ? 7.428 -7.881 0.695 1.00 84.81 118 GLU A CA 1
ATOM 921 C C . GLU A 1 118 ? 7.543 -6.879 1.838 1.00 84.81 118 GLU A C 1
ATOM 923 O O . GLU A 1 118 ? 8.512 -6.130 1.964 1.00 84.81 118 GLU A O 1
ATOM 928 N N . CYS A 1 119 ? 6.528 -6.880 2.685 1.00 73.12 119 CYS A N 1
ATOM 929 C CA . CYS A 1 119 ? 6.439 -6.074 3.884 1.00 73.12 119 CYS A CA 1
ATOM 930 C C . CYS A 1 119 ? 6.214 -6.987 5.094 1.00 73.12 119 CYS A C 1
ATOM 932 O O . CYS A 1 119 ? 5.981 -8.191 4.980 1.00 73.12 119 CYS A O 1
ATOM 934 N N . TYR A 1 120 ? 6.295 -6.411 6.290 1.00 59.34 120 TYR A N 1
ATOM 935 C CA . TYR A 1 120 ? 6.041 -7.153 7.519 1.00 59.34 120 TYR A CA 1
ATOM 936 C C . TYR A 1 120 ? 4.606 -7.718 7.552 1.00 59.34 120 TYR A C 1
ATOM 938 O O . TYR A 1 120 ? 3.663 -7.039 7.149 1.00 59.34 120 TYR A O 1
ATOM 946 N N . GLY A 1 121 ? 4.439 -8.940 8.071 1.00 54.97 121 GLY A N 1
ATOM 947 C CA . GLY A 1 121 ? 3.118 -9.533 8.319 1.00 54.97 121 GLY A CA 1
ATOM 948 C C . GLY A 1 121 ? 2.373 -10.013 7.068 1.00 54.97 121 GLY A C 1
ATOM 949 O O . GLY A 1 121 ? 1.175 -9.784 6.970 1.00 54.97 121 GLY A O 1
ATOM 950 N N . ALA A 1 122 ? 3.072 -10.655 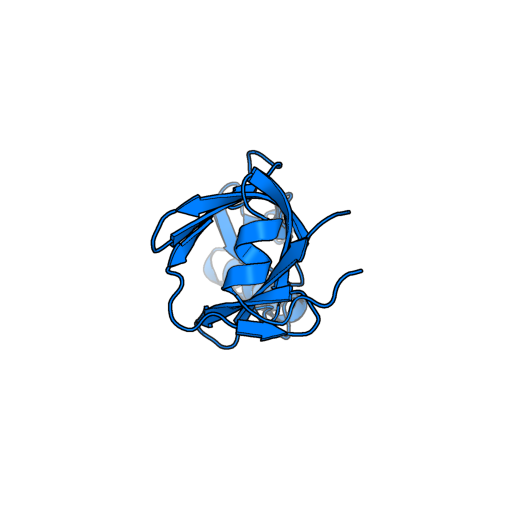6.123 1.00 67.12 122 ALA A N 1
ATOM 951 C CA . ALA A 1 122 ? 2.533 -11.191 4.859 1.00 67.12 122 ALA A CA 1
ATOM 952 C C . ALA A 1 122 ? 1.957 -10.151 3.873 1.00 67.12 122 ALA A C 1
ATOM 954 O O . ALA A 1 122 ? 1.464 -10.520 2.808 1.00 67.12 122 ALA A O 1
ATOM 955 N N . GLY A 1 123 ? 2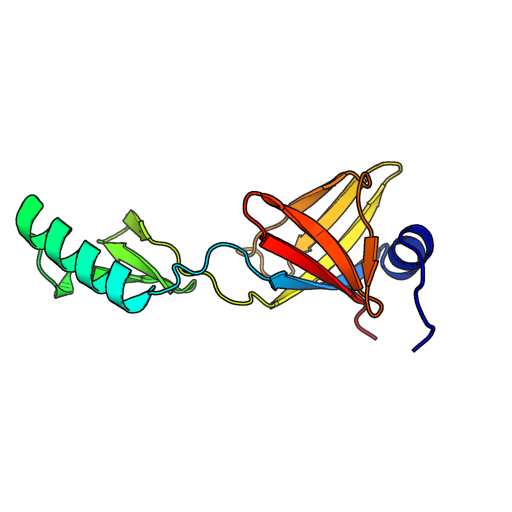.051 -8.856 4.188 1.00 74.88 123 GLY A N 1
ATOM 956 C CA . GLY A 1 123 ? 1.711 -7.790 3.255 1.00 74.88 123 GLY A CA 1
ATOM 957 C C . GLY A 1 123 ? 2.772 -7.608 2.172 1.00 74.88 123 GLY A C 1
ATOM 958 O O . GLY A 1 123 ? 3.953 -7.862 2.393 1.00 74.88 123 GLY A O 1
ATOM 959 N N . GLN A 1 124 ? 2.365 -7.111 1.011 1.00 85.81 124 GLN A N 1
ATOM 960 C CA . GLN A 1 124 ? 3.259 -6.756 -0.083 1.00 85.81 124 GLN A CA 1
ATOM 961 C C . GLN A 1 124 ? 2.760 -5.522 -0.832 1.00 85.81 124 GLN A C 1
ATOM 963 O O . GLN A 1 124 ? 1.559 -5.255 -0.898 1.00 85.81 124 GLN A O 1
ATOM 968 N N . PHE A 1 125 ? 3.693 -4.782 -1.423 1.00 88.88 125 PHE A N 1
ATOM 969 C CA . PHE A 1 125 ? 3.381 -3.851 -2.499 1.00 88.88 125 PHE A CA 1
ATOM 970 C C . PHE A 1 125 ? 3.671 -4.509 -3.841 1.00 88.88 125 PHE A C 1
ATOM 972 O O . PHE A 1 125 ? 4.762 -5.036 -4.059 1.00 88.88 125 PHE A O 1
ATOM 979 N N . GLU A 1 126 ? 2.714 -4.416 -4.752 1.00 92.94 126 GLU A N 1
ATOM 980 C CA . GLU A 1 126 ? 2.877 -4.820 -6.140 1.00 92.94 126 GLU A CA 1
ATOM 981 C C . GLU A 1 126 ? 2.951 -3.583 -7.028 1.00 92.94 126 GLU A C 1
ATOM 983 O O . GLU A 1 126 ? 2.050 -2.746 -7.006 1.00 92.94 126 GLU A O 1
ATOM 988 N N . TYR A 1 127 ? 4.001 -3.462 -7.835 1.00 94.56 127 TYR A N 1
ATOM 989 C CA . TYR A 1 127 ? 4.146 -2.358 -8.780 1.00 94.56 127 TYR A CA 1
ATOM 990 C C . TYR A 1 127 ? 3.953 -2.847 -10.209 1.00 94.56 127 TYR A C 1
ATOM 992 O O . TYR A 1 127 ? 4.585 -3.815 -10.623 1.00 94.56 127 TYR A O 1
ATOM 1000 N N . SER A 1 128 ? 3.130 -2.139 -10.977 1.00 95.44 128 SER A N 1
ATOM 1001 C CA . SER A 1 128 ? 2.859 -2.403 -12.393 1.00 95.44 128 SER A CA 1
ATOM 1002 C C . SER A 1 128 ? 3.223 -1.179 -13.231 1.00 95.44 128 SER A C 1
ATOM 1004 O O . SER A 1 128 ? 2.925 -0.048 -12.845 1.00 95.44 128 SER A O 1
ATOM 1006 N N . ILE A 1 129 ? 3.850 -1.384 -14.388 1.00 93.88 129 ILE A N 1
ATOM 1007 C CA . ILE A 1 129 ? 4.131 -0.298 -15.336 1.00 93.88 129 ILE A CA 1
ATOM 1008 C C . ILE A 1 129 ? 2.838 0.067 -16.072 1.00 93.88 129 ILE A C 1
ATOM 1010 O O . ILE A 1 129 ? 2.122 -0.812 -16.550 1.00 93.88 129 ILE A O 1
ATOM 1014 N N . ILE A 1 130 ? 2.539 1.364 -16.146 1.00 88.31 130 ILE A N 1
ATOM 1015 C CA . ILE A 1 130 ? 1.394 1.895 -16.892 1.00 88.31 130 ILE A CA 1
ATOM 1016 C C . ILE A 1 130 ? 1.855 2.137 -18.337 1.00 88.31 130 ILE A C 1
ATOM 1018 O O . ILE A 1 130 ? 2.905 2.749 -18.552 1.00 88.31 130 ILE A O 1
ATOM 1022 N N . HIS A 1 131 ? 1.103 1.622 -19.313 1.00 76.12 131 HIS A N 1
ATOM 1023 C CA . HIS A 1 131 ? 1.377 1.761 -20.748 1.00 76.12 131 HIS A CA 1
ATOM 1024 C C . HIS A 1 131 ? 0.462 2.789 -21.406 1.00 76.12 131 HIS A C 1
ATOM 1026 O O . HIS A 1 131 ? -0.730 2.830 -21.029 1.00 76.12 131 HIS A O 1
#